Protein AF-A0AAV9KIU6-F1 (afdb_monomer_lite)

Radius of gyration: 28.23 Å; chains: 1; bounding box: 56×21×72 Å

Sequence (82 aa):
MTRCFTLRTPLNPERRFYRCLKPKIENCGFWRWEDSSPRNSFIEINLLKSKLEVAMLKMENLRESFNAVKIERDNLKKKWRI

pLDDT: mean 86.03, std 11.74, range [61.59, 98.62]

InterPro domains:
  IPR010666 Zinc finger, GRF-type [PF06839] (9-36)

Organism: NCBI:txid50273

Structure (mmCIF, N/CA/C/O backbone):
data_AF-A0AAV9KIU6-F1
#
_entry.id   AF-A0AAV9KIU6-F1
#
loop_
_atom_site.group_PDB
_atom_site.id
_atom_site.type_symbol
_atom_site.label_atom_id
_atom_site.label_alt_id
_atom_site.label_comp_id
_atom_site.label_asym_id
_atom_site.label_entity_id
_atom_site.label_seq_id
_atom_site.pdbx_PDB_ins_code
_atom_site.Cartn_x
_atom_site.Cartn_y
_atom_site.Cartn_z
_atom_site.occupancy
_atom_site.B_iso_or_equiv
_atom_site.auth_seq_id
_atom_site.auth_comp_id
_atom_site.auth_asym_id
_atom_site.auth_atom_id
_atom_site.pdbx_PDB_model_num
ATOM 1 N N . MET A 1 1 ? 28.953 3.402 -20.963 1.00 61.59 1 MET A N 1
ATOM 2 C CA . MET A 1 1 ? 27.799 4.272 -21.279 1.00 61.59 1 MET A CA 1
ATOM 3 C C . MET A 1 1 ? 26.593 3.406 -21.622 1.00 61.59 1 MET A C 1
ATOM 5 O O . MET A 1 1 ? 26.749 2.419 -22.336 1.00 61.59 1 MET A O 1
ATOM 9 N N . THR A 1 2 ? 25.423 3.759 -21.095 1.00 70.94 2 THR A N 1
ATOM 10 C CA . THR A 1 2 ? 24.148 3.042 -21.271 1.00 70.94 2 THR A CA 1
ATOM 11 C C . THR A 1 2 ? 23.181 3.964 -22.010 1.00 70.94 2 THR A C 1
ATOM 13 O O . THR A 1 2 ? 23.203 5.169 -21.771 1.00 70.94 2 THR A O 1
ATOM 16 N N . ARG A 1 3 ? 22.346 3.430 -22.907 1.00 78.25 3 ARG A N 1
ATOM 17 C CA . ARG A 1 3 ? 21.352 4.214 -23.663 1.00 78.25 3 ARG A CA 1
ATOM 18 C C . ARG A 1 3 ? 19.946 3.679 -23.410 1.00 78.25 3 ARG A C 1
ATOM 20 O O . ARG A 1 3 ? 19.781 2.477 -23.203 1.00 78.25 3 ARG A O 1
ATOM 27 N N . CYS A 1 4 ? 18.969 4.584 -23.412 1.00 80.88 4 CYS A N 1
ATOM 28 C CA . CYS A 1 4 ? 17.549 4.255 -23.334 1.00 80.88 4 CYS A CA 1
ATOM 29 C C . CYS A 1 4 ? 17.020 3.899 -24.733 1.00 80.88 4 CYS A C 1
ATOM 31 O O . CYS A 1 4 ? 17.293 4.603 -25.709 1.00 80.88 4 CYS A O 1
ATOM 33 N N . PHE A 1 5 ? 16.295 2.790 -24.819 1.00 82.00 5 PHE A N 1
ATOM 34 C CA . PHE A 1 5 ? 15.668 2.267 -26.026 1.00 82.00 5 PHE A CA 1
ATOM 35 C C . PHE A 1 5 ? 14.180 2.050 -25.767 1.00 82.00 5 PHE A C 1
ATOM 37 O O . PHE A 1 5 ? 13.779 1.733 -24.650 1.00 82.00 5 PHE A O 1
ATOM 44 N N . THR A 1 6 ? 13.370 2.176 -26.813 1.00 81.00 6 THR A N 1
ATOM 45 C CA . THR A 1 6 ? 11.920 1.965 -26.757 1.00 81.00 6 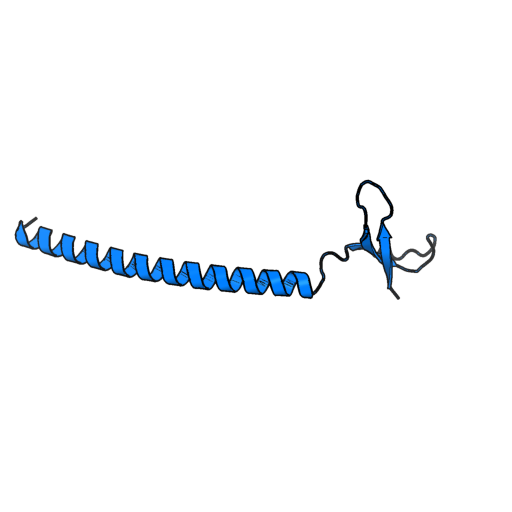THR A CA 1
ATOM 46 C C . THR A 1 6 ? 11.574 0.703 -27.531 1.00 81.00 6 THR A C 1
ATOM 48 O O . THR A 1 6 ? 11.999 0.544 -28.680 1.00 81.00 6 THR A O 1
ATOM 51 N N . LEU A 1 7 ? 10.832 -0.211 -26.908 1.00 78.25 7 LEU A N 1
ATOM 52 C CA . LEU A 1 7 ? 10.297 -1.373 -27.602 1.00 78.25 7 LEU A CA 1
ATOM 53 C C . LEU A 1 7 ? 9.193 -0.939 -28.562 1.00 78.25 7 LEU A C 1
ATOM 55 O O . LEU A 1 7 ? 8.258 -0.242 -28.187 1.00 78.25 7 LEU A O 1
ATOM 59 N N . ARG A 1 8 ? 9.313 -1.392 -29.810 1.00 75.94 8 ARG A N 1
ATOM 60 C CA . ARG A 1 8 ? 8.303 -1.215 -30.864 1.00 75.94 8 ARG A CA 1
ATOM 61 C C . ARG A 1 8 ? 7.523 -2.503 -31.132 1.00 75.94 8 ARG A C 1
ATOM 63 O O . ARG A 1 8 ? 6.898 -2.643 -32.176 1.00 75.94 8 ARG A O 1
ATOM 70 N N . THR A 1 9 ? 7.634 -3.488 -30.240 1.00 74.88 9 THR A N 1
ATOM 71 C CA . THR A 1 9 ? 6.959 -4.777 -30.400 1.00 74.88 9 THR A CA 1
ATOM 72 C C . THR A 1 9 ? 5.511 -4.679 -29.908 1.00 74.88 9 THR A C 1
ATOM 74 O O . THR A 1 9 ? 5.262 -3.994 -28.915 1.00 74.88 9 THR A O 1
ATOM 77 N N . PRO A 1 10 ? 4.556 -5.404 -30.523 1.00 71.88 10 PRO A N 1
ATOM 78 C CA . PRO A 1 10 ? 3.156 -5.401 -30.081 1.00 71.88 10 PRO A CA 1
ATOM 79 C C . PRO A 1 10 ? 2.955 -5.884 -28.636 1.00 71.88 10 PRO A C 1
ATOM 81 O O . PRO A 1 10 ? 1.979 -5.524 -27.993 1.00 71.88 10 PRO A O 1
ATOM 84 N N . LEU A 1 11 ? 3.882 -6.701 -28.122 1.00 72.88 11 LEU A N 1
ATOM 85 C CA . LEU A 1 11 ? 3.812 -7.313 -26.790 1.00 72.88 11 LEU A CA 1
ATOM 86 C C . LEU A 1 11 ? 4.261 -6.378 -25.650 1.00 72.88 11 LEU A C 1
ATOM 88 O O . LEU A 1 11 ? 4.022 -6.701 -24.493 1.00 72.88 11 LEU A O 1
ATOM 92 N N . ASN A 1 12 ? 4.919 -5.249 -25.945 1.00 68.56 12 ASN A N 1
ATOM 93 C CA . ASN A 1 12 ? 5.300 -4.219 -24.964 1.00 68.56 12 ASN A CA 1
ATOM 94 C C . ASN A 1 12 ? 5.411 -2.845 -25.663 1.00 68.56 12 ASN A C 1
ATOM 96 O O . ASN A 1 12 ? 6.521 -2.309 -25.773 1.00 68.56 12 ASN A O 1
ATOM 100 N N . PRO A 1 13 ? 4.303 -2.294 -26.188 1.00 69.44 13 PRO A N 1
ATOM 101 C CA . PRO A 1 13 ? 4.342 -1.058 -26.960 1.00 69.44 13 PRO A CA 1
ATOM 102 C C . PRO A 1 13 ? 4.824 0.102 -26.084 1.00 69.44 13 PRO A C 1
ATOM 104 O O . PRO A 1 13 ? 4.429 0.222 -24.926 1.00 69.44 13 PRO A O 1
ATOM 107 N N . GLU A 1 14 ? 5.712 0.933 -26.630 1.00 77.00 14 GLU A N 1
ATOM 108 C CA . GLU A 1 14 ? 6.259 2.146 -26.000 1.00 77.00 14 GLU A CA 1
ATOM 109 C C . GLU A 1 14 ? 7.039 1.946 -24.685 1.00 77.00 14 GLU A C 1
ATOM 111 O O . GLU A 1 14 ? 7.549 2.911 -24.107 1.00 77.00 14 GLU A O 1
ATOM 116 N N . ARG A 1 15 ? 7.220 0.705 -24.213 1.00 82.75 15 ARG A N 1
ATOM 117 C CA . ARG A 1 15 ? 7.973 0.435 -22.982 1.00 82.75 15 ARG A CA 1
ATOM 118 C C . ARG A 1 15 ? 9.460 0.687 -23.203 1.00 82.75 15 ARG A C 1
ATOM 120 O O . ARG A 1 15 ? 10.052 0.245 -24.194 1.00 82.75 15 ARG A O 1
ATOM 127 N N . ARG A 1 16 ? 10.082 1.394 -22.263 1.00 85.44 16 ARG A N 1
ATOM 128 C CA . ARG A 1 16 ? 11.485 1.804 -22.348 1.00 85.44 16 ARG A CA 1
ATOM 129 C C . ARG A 1 16 ? 12.387 0.919 -21.503 1.00 85.44 16 ARG A C 1
ATOM 131 O O . ARG A 1 16 ? 11.994 0.420 -20.452 1.00 85.44 16 ARG A O 1
ATOM 138 N N . PHE A 1 17 ? 13.610 0.716 -21.969 1.00 85.75 17 PHE A N 1
ATOM 139 C CA . PHE A 1 17 ? 14.621 -0.072 -21.278 1.00 85.75 17 PHE A CA 1
ATOM 140 C C . PHE A 1 17 ? 16.022 0.481 -21.535 1.00 85.75 17 PHE A C 1
ATOM 142 O O . PHE A 1 17 ? 16.305 1.120 -22.548 1.00 85.75 17 PHE A O 1
ATOM 149 N N . TYR A 1 18 ? 16.925 0.180 -20.618 1.00 86.38 18 TYR A N 1
ATOM 150 C CA . TYR A 1 18 ? 18.334 0.509 -20.679 1.00 86.38 18 TYR A CA 1
ATOM 151 C C . TYR A 1 18 ? 19.130 -0.738 -21.052 1.00 86.38 18 TYR A C 1
ATOM 153 O O . TYR A 1 18 ? 18.925 -1.796 -20.462 1.00 86.38 18 TYR A O 1
ATOM 161 N N . ARG A 1 19 ? 20.067 -0.625 -22.001 1.00 86.06 19 ARG A N 1
ATOM 162 C CA . ARG A 1 19 ? 21.030 -1.701 -22.309 1.00 86.06 19 ARG A CA 1
ATOM 163 C C . ARG A 1 19 ? 22.436 -1.177 -22.567 1.00 86.06 19 ARG A C 1
ATOM 165 O O . ARG A 1 19 ? 22.627 -0.002 -22.897 1.00 86.06 19 ARG A O 1
ATOM 172 N N . CYS A 1 20 ? 23.404 -2.085 -22.454 1.00 87.12 20 CYS A N 1
ATOM 173 C CA . CYS A 1 20 ? 24.791 -1.855 -22.851 1.00 87.12 20 CYS A CA 1
ATOM 174 C C . CYS A 1 20 ? 24.866 -1.374 -24.313 1.00 87.12 20 CYS A C 1
ATOM 176 O O . CYS A 1 20 ? 24.218 -1.951 -25.192 1.00 87.12 20 CYS A O 1
ATOM 178 N N . LEU A 1 21 ? 25.665 -0.330 -24.565 1.00 82.69 21 LEU A N 1
ATOM 179 C CA . LEU A 1 21 ? 25.930 0.192 -25.913 1.00 82.69 21 LEU A CA 1
ATOM 180 C C . LEU A 1 21 ? 26.948 -0.638 -26.702 1.00 82.69 21 LEU A C 1
ATOM 182 O O . LEU A 1 21 ? 27.064 -0.456 -27.912 1.00 82.69 21 LEU A O 1
ATOM 186 N N . LYS A 1 22 ? 27.699 -1.518 -26.028 1.00 83.06 22 LYS A N 1
ATOM 187 C CA . LYS A 1 22 ? 28.739 -2.315 -26.677 1.00 83.06 22 LYS A CA 1
ATOM 188 C C . LYS A 1 22 ? 28.145 -3.243 -27.755 1.00 83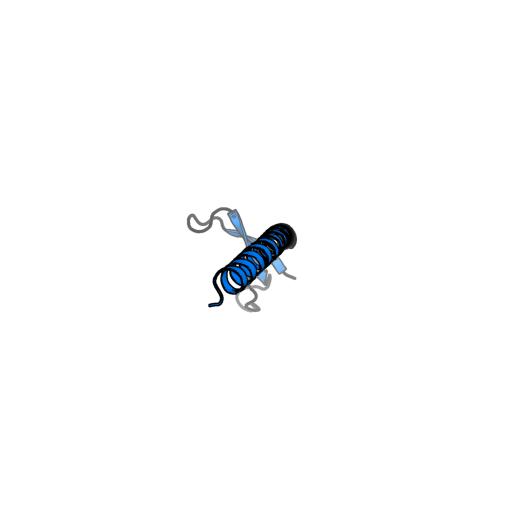.06 22 LYS A C 1
ATOM 190 O O . LYS A 1 22 ? 27.020 -3.729 -27.578 1.00 83.06 22 LYS A O 1
ATOM 195 N N . PRO A 1 23 ? 28.881 -3.500 -28.855 1.00 77.75 23 PRO A N 1
ATOM 196 C CA . PRO A 1 23 ? 28.465 -4.436 -29.898 1.00 77.75 23 PRO A CA 1
ATOM 197 C C . PRO A 1 23 ? 28.160 -5.823 -29.325 1.00 77.75 23 PRO A C 1
ATOM 199 O O . PRO A 1 23 ? 28.671 -6.182 -28.269 1.00 77.75 23 PRO A O 1
ATOM 202 N N . LYS A 1 24 ? 27.364 -6.637 -30.034 1.00 69.94 24 LYS A N 1
ATOM 203 C CA . LYS A 1 24 ? 26.955 -7.978 -29.559 1.00 69.94 24 LYS A CA 1
ATOM 204 C C . LYS A 1 24 ? 28.136 -8.871 -29.146 1.00 69.94 24 LYS A C 1
ATOM 206 O O . LYS A 1 24 ? 27.985 -9.639 -28.207 1.00 69.94 24 LYS A O 1
ATOM 211 N N . ILE A 1 25 ? 29.276 -8.728 -29.822 1.00 75.12 25 ILE A N 1
ATOM 212 C CA . ILE A 1 25 ? 30.509 -9.496 -29.588 1.00 75.12 25 ILE A CA 1
ATOM 213 C C . ILE A 1 25 ? 31.166 -9.123 -28.243 1.00 75.12 25 ILE A C 1
ATOM 215 O O . ILE A 1 25 ? 31.767 -9.972 -27.600 1.00 75.12 25 ILE A O 1
ATOM 219 N N . GLU A 1 26 ? 30.977 -7.888 -27.770 1.00 77.56 26 GLU A N 1
ATOM 220 C CA . GLU A 1 26 ? 31.520 -7.367 -26.503 1.00 77.56 26 GLU A CA 1
ATOM 221 C C . GLU A 1 26 ? 30.407 -6.969 -25.518 1.00 77.56 26 GLU A C 1
ATOM 223 O O . GLU A 1 26 ? 30.567 -6.074 -24.677 1.00 77.56 26 GLU A O 1
ATOM 228 N N . ASN A 1 27 ? 29.222 -7.562 -25.663 1.00 72.31 27 ASN A N 1
ATOM 229 C CA . ASN A 1 27 ? 28.062 -7.149 -24.893 1.00 72.31 27 ASN A CA 1
ATOM 230 C C . ASN A 1 27 ? 28.278 -7.460 -23.407 1.00 72.31 27 ASN A C 1
ATOM 232 O O . ASN A 1 27 ? 28.455 -8.609 -23.021 1.00 72.31 27 ASN A O 1
ATOM 236 N N . CYS A 1 28 ? 28.184 -6.437 -22.559 1.00 83.00 28 CYS A N 1
ATOM 237 C CA . CYS A 1 28 ? 28.397 -6.564 -21.120 1.00 83.00 28 CYS A CA 1
ATOM 238 C C . CYS A 1 28 ? 27.221 -7.209 -20.357 1.00 83.00 28 CYS A C 1
ATOM 240 O O . CYS A 1 28 ? 27.216 -7.217 -19.132 1.00 83.00 28 CYS A O 1
ATOM 242 N N . GLY A 1 29 ? 26.184 -7.685 -21.058 1.00 82.00 29 GLY A N 1
ATOM 243 C CA . GLY A 1 29 ? 25.019 -8.353 -20.462 1.00 82.00 29 GLY A CA 1
ATOM 244 C C . GLY A 1 29 ? 24.046 -7.431 -19.712 1.00 82.00 29 GLY A C 1
ATOM 245 O O . GLY A 1 29 ? 22.971 -7.872 -19.322 1.00 82.00 29 GLY A O 1
ATOM 246 N N . PHE A 1 30 ? 24.374 -6.146 -19.538 1.00 83.88 30 PHE A N 1
ATOM 247 C CA . PHE A 1 30 ? 23.525 -5.196 -18.821 1.00 83.88 30 PHE A CA 1
ATOM 248 C C . PHE A 1 30 ? 22.216 -4.900 -19.567 1.00 83.88 30 PHE A C 1
ATOM 250 O O . PHE A 1 30 ? 22.234 -4.412 -20.707 1.00 83.88 30 PHE A O 1
ATOM 257 N N . TRP A 1 31 ? 21.094 -5.108 -18.875 1.00 85.38 31 TRP A N 1
ATOM 258 C CA . TRP A 1 31 ? 19.750 -4.753 -19.319 1.00 85.38 31 TRP A CA 1
ATOM 259 C C . TRP A 1 31 ? 18.826 -4.474 -18.117 1.00 85.38 31 TRP A C 1
ATOM 261 O O . TRP A 1 31 ? 18.883 -5.192 -17.119 1.00 85.38 31 TRP A O 1
ATOM 271 N N . ARG A 1 32 ? 17.982 -3.434 -18.191 1.00 85.19 32 ARG A N 1
ATOM 272 C CA . ARG A 1 32 ? 16.975 -3.098 -17.163 1.00 85.19 32 ARG A CA 1
ATOM 273 C C . ARG A 1 32 ? 15.797 -2.342 -17.779 1.00 85.19 32 ARG A C 1
ATOM 275 O O . ARG A 1 32 ? 16.013 -1.471 -18.615 1.00 85.19 32 ARG A O 1
ATOM 282 N N . TRP A 1 33 ? 14.576 -2.598 -17.326 1.00 85.50 33 TRP A N 1
ATOM 283 C CA . TRP A 1 33 ? 13.419 -1.757 -17.648 1.00 85.50 33 TRP A CA 1
ATOM 284 C C . TRP A 1 33 ? 13.541 -0.327 -17.093 1.00 85.50 33 TRP A C 1
ATOM 286 O O . TRP A 1 33 ? 14.146 -0.110 -16.046 1.00 85.50 33 TRP A O 1
ATOM 296 N N . GLU A 1 34 ? 12.946 0.654 -17.778 1.00 79.56 34 GLU A N 1
ATOM 297 C CA . GLU A 1 34 ? 12.841 2.041 -17.291 1.00 79.56 34 GLU A CA 1
ATOM 298 C C . GLU A 1 34 ? 11.743 2.223 -16.225 1.00 79.56 34 GLU A C 1
ATOM 300 O O . GLU A 1 34 ? 11.687 3.263 -15.574 1.00 79.56 34 GLU A O 1
ATOM 305 N N . ASP A 1 35 ? 10.909 1.209 -15.980 1.00 71.69 35 ASP A N 1
ATOM 306 C CA . ASP A 1 35 ? 9.763 1.290 -15.060 1.00 71.69 35 ASP A CA 1
ATOM 307 C C . ASP A 1 35 ? 10.140 1.766 -13.641 1.00 71.69 35 ASP A C 1
ATOM 309 O O . ASP A 1 35 ? 9.327 2.381 -12.948 1.00 71.69 35 ASP A O 1
ATOM 313 N N . SER A 1 36 ? 11.399 1.562 -13.235 1.00 61.59 36 SER A N 1
ATOM 314 C CA . SER A 1 36 ? 11.992 2.060 -11.990 1.00 61.59 36 SER A CA 1
ATOM 315 C C . SER A 1 36 ? 12.368 3.550 -12.052 1.00 61.59 36 SER A C 1
ATOM 317 O O . SER A 1 36 ? 13.488 3.925 -11.690 1.00 61.59 36 SER A O 1
ATO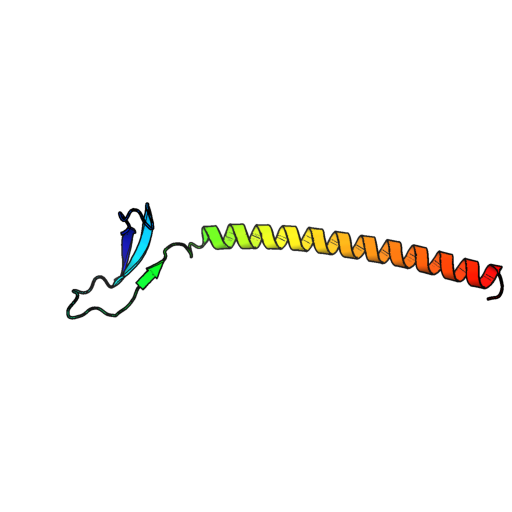M 319 N N . SER A 1 37 ? 11.483 4.416 -12.554 1.00 62.94 37 SER A N 1
ATOM 320 C CA . SER A 1 37 ? 11.747 5.855 -12.521 1.00 62.94 37 SER A CA 1
ATOM 321 C C . SER A 1 37 ? 11.571 6.391 -11.088 1.00 62.94 37 SER A C 1
ATOM 323 O O . SER A 1 37 ? 10.598 6.029 -10.419 1.00 62.94 37 SER A O 1
ATOM 325 N N . PRO A 1 38 ? 12.445 7.298 -10.607 1.00 62.62 38 PRO A N 1
ATOM 326 C CA . PRO A 1 38 ? 12.323 7.892 -9.272 1.00 62.62 38 PRO A CA 1
ATOM 327 C C . PRO A 1 38 ? 10.970 8.579 -9.016 1.00 62.62 38 PRO A C 1
ATOM 329 O O . PRO A 1 38 ? 10.524 8.689 -7.874 1.00 62.62 38 PRO A O 1
ATOM 332 N N . ARG A 1 39 ? 10.295 9.035 -10.083 1.00 63.78 39 ARG A N 1
ATOM 333 C CA . ARG A 1 39 ? 8.966 9.656 -9.996 1.00 63.78 39 ARG A CA 1
ATOM 334 C C . ARG A 1 39 ? 7.890 8.637 -9.633 1.00 63.78 39 ARG A C 1
ATOM 336 O O . ARG A 1 39 ? 7.060 8.935 -8.780 1.00 63.78 39 ARG A O 1
ATOM 343 N N . ASN A 1 40 ? 7.945 7.440 -10.220 1.00 66.25 40 ASN A N 1
ATOM 344 C CA . ASN A 1 40 ? 7.003 6.362 -9.911 1.00 66.25 40 ASN A CA 1
ATOM 345 C C . ASN A 1 40 ? 7.158 5.926 -8.451 1.00 66.25 40 ASN A C 1
ATOM 347 O O . ASN A 1 40 ? 6.167 5.847 -7.730 1.00 66.25 40 ASN A O 1
ATOM 351 N N . SER A 1 41 ? 8.402 5.780 -7.980 1.00 74.81 41 SER A N 1
ATOM 352 C CA . SER A 1 41 ? 8.665 5.468 -6.573 1.00 74.81 41 SER A CA 1
ATOM 353 C C . SER A 1 41 ? 8.217 6.580 -5.623 1.00 74.81 41 SER A C 1
ATOM 355 O O . SER A 1 41 ? 7.726 6.290 -4.541 1.00 74.81 41 SER A O 1
ATOM 357 N N . PHE A 1 42 ? 8.341 7.858 -5.999 1.00 79.12 42 PHE A N 1
ATOM 358 C CA . PHE A 1 42 ? 7.920 8.968 -5.137 1.00 79.12 42 PHE A CA 1
ATOM 359 C C . PHE A 1 42 ? 6.398 9.021 -4.950 1.00 79.12 42 PHE A C 1
ATOM 361 O O . PHE A 1 42 ? 5.918 9.201 -3.831 1.00 79.12 42 PHE A O 1
ATOM 368 N N . ILE A 1 43 ? 5.636 8.826 -6.031 1.00 86.62 43 ILE A N 1
ATOM 369 C CA . ILE A 1 43 ? 4.167 8.772 -5.979 1.00 86.62 43 ILE A CA 1
ATOM 370 C C . ILE A 1 43 ? 3.714 7.584 -5.126 1.00 86.62 43 ILE A C 1
ATOM 372 O O . ILE A 1 43 ? 2.849 7.741 -4.264 1.00 86.62 43 ILE A O 1
ATOM 376 N N . GLU A 1 44 ? 4.329 6.417 -5.322 1.00 87.88 44 GLU A N 1
ATOM 377 C CA . GLU A 1 44 ? 4.024 5.213 -4.551 1.00 87.88 44 GLU A CA 1
ATOM 378 C C . GLU A 1 44 ? 4.341 5.393 -3.060 1.00 87.88 44 GLU A C 1
ATOM 380 O O . GLU A 1 44 ? 3.504 5.084 -2.212 1.00 87.88 44 GLU A O 1
ATOM 385 N N . ILE A 1 45 ? 5.490 5.990 -2.727 1.00 92.62 45 ILE A N 1
ATOM 386 C CA . ILE A 1 45 ? 5.868 6.311 -1.344 1.00 92.62 45 ILE A CA 1
ATOM 387 C C . ILE A 1 45 ? 4.844 7.246 -0.697 1.00 92.62 45 ILE A C 1
ATOM 389 O O . ILE A 1 45 ? 4.431 7.002 0.435 1.00 92.62 45 ILE A O 1
ATOM 393 N N . ASN A 1 46 ? 4.418 8.305 -1.387 1.00 94.00 46 ASN A N 1
ATOM 394 C CA . ASN A 1 46 ? 3.446 9.244 -0.825 1.00 94.00 46 ASN A CA 1
ATOM 395 C C . ASN A 1 46 ? 2.079 8.590 -0.623 1.00 94.00 46 ASN A C 1
ATOM 397 O O . ASN A 1 46 ? 1.468 8.768 0.427 1.00 94.00 46 ASN A O 1
ATOM 401 N N . LEU A 1 47 ? 1.631 7.774 -1.579 1.00 95.00 47 LEU A N 1
ATOM 402 C CA . LEU A 1 47 ? 0.387 7.022 -1.443 1.00 95.00 47 LEU A CA 1
ATOM 403 C C . LEU A 1 47 ? 0.436 6.062 -0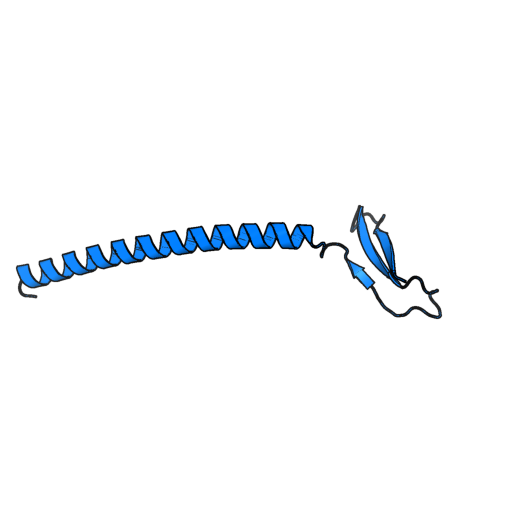.249 1.00 95.00 47 LEU A C 1
ATOM 405 O O . LEU A 1 47 ? -0.531 5.963 0.508 1.00 95.00 47 LEU A O 1
ATOM 409 N N . LEU A 1 48 ? 1.552 5.352 -0.076 1.00 96.62 48 LEU A N 1
ATOM 410 C CA . LEU A 1 48 ? 1.749 4.447 1.054 1.00 96.62 48 LEU A CA 1
ATOM 411 C C . LEU A 1 48 ? 1.772 5.204 2.385 1.00 96.62 48 LEU A C 1
ATOM 413 O O . LEU A 1 48 ? 1.149 4.743 3.338 1.00 96.62 48 LEU A O 1
ATOM 417 N N . LYS A 1 49 ? 2.406 6.382 2.443 1.00 97.94 49 LYS A N 1
ATOM 418 C CA . LYS A 1 49 ? 2.384 7.253 3.629 1.00 97.94 49 LYS A CA 1
ATOM 419 C C . LYS A 1 49 ? 0.966 7.685 3.996 1.00 97.94 49 LYS A C 1
ATOM 421 O O . LYS A 1 49 ? 0.553 7.465 5.128 1.00 97.94 49 LYS A O 1
ATOM 42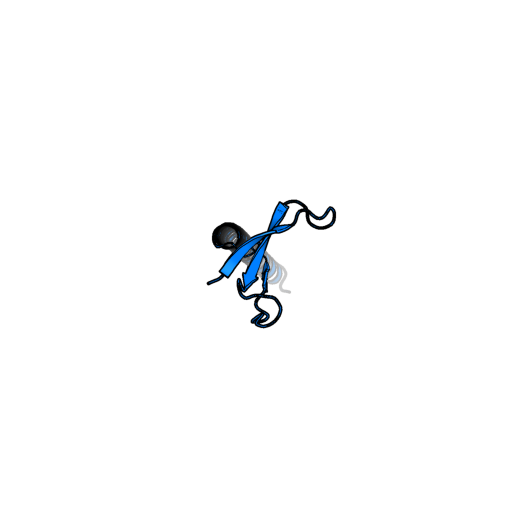6 N N . SER A 1 50 ? 0.185 8.192 3.041 1.00 97.81 50 SER A N 1
ATOM 427 C CA . SER A 1 50 ? -1.201 8.599 3.313 1.00 97.81 50 SER A CA 1
ATOM 428 C C . SER A 1 50 ? -2.076 7.423 3.758 1.00 97.81 50 SER A C 1
ATOM 430 O O . SER A 1 50 ? -2.889 7.556 4.668 1.00 97.81 50 SER A O 1
ATOM 432 N N . LYS A 1 51 ? -1.895 6.235 3.162 1.00 98.25 51 LYS A N 1
ATOM 433 C CA . LYS A 1 51 ? -2.600 5.019 3.604 1.00 98.25 51 LYS A CA 1
ATOM 434 C C . LYS A 1 51 ? -2.214 4.614 5.025 1.00 98.25 51 LYS A C 1
ATOM 436 O O . LYS A 1 51 ? -3.082 4.182 5.781 1.00 98.25 51 LYS A O 1
ATOM 441 N N . LEU A 1 52 ? -0.936 4.748 5.377 1.00 98.44 52 LEU A N 1
ATOM 442 C CA . LEU A 1 52 ? -0.440 4.456 6.717 1.00 98.44 52 LEU A CA 1
ATOM 443 C C . LEU A 1 52 ? -1.052 5.408 7.751 1.00 98.44 52 LEU A C 1
ATOM 445 O O . LEU A 1 52 ? -1.567 4.938 8.760 1.00 98.44 52 LEU A O 1
ATOM 449 N N . GLU A 1 53 ? -1.075 6.710 7.474 1.00 98.44 53 GLU A N 1
ATOM 450 C CA . GLU A 1 53 ? -1.689 7.718 8.351 1.00 98.44 53 GLU A CA 1
ATOM 451 C C . GLU A 1 53 ? -3.175 7.422 8.602 1.00 98.44 53 GLU A C 1
ATOM 453 O O . GLU A 1 53 ? -3.625 7.384 9.748 1.00 98.44 53 GLU A O 1
ATOM 458 N N . VAL A 1 54 ? -3.933 7.111 7.545 1.00 98.50 54 VAL A N 1
ATOM 459 C CA . VAL A 1 54 ? -5.353 6.737 7.665 1.00 98.50 54 VAL A CA 1
ATOM 460 C C . VAL A 1 54 ? -5.532 5.453 8.482 1.00 98.50 54 VAL A C 1
ATOM 462 O O . VAL A 1 54 ? -6.436 5.369 9.318 1.00 98.50 54 VAL A O 1
ATOM 465 N N . ALA A 1 55 ? -4.682 4.445 8.268 1.00 98.56 55 ALA A N 1
ATOM 466 C CA . ALA A 1 55 ? -4.737 3.197 9.025 1.00 98.56 55 ALA A CA 1
ATOM 467 C C . ALA A 1 55 ? -4.433 3.417 10.515 1.00 98.56 55 ALA A C 1
ATOM 469 O O . ALA A 1 55 ? -5.113 2.842 11.367 1.00 98.56 55 ALA A O 1
ATOM 470 N N . MET A 1 56 ? -3.465 4.281 10.832 1.00 98.50 56 MET A N 1
ATOM 471 C CA . MET A 1 56 ? -3.121 4.646 12.206 1.00 98.50 56 MET A CA 1
ATOM 472 C C . MET A 1 56 ? -4.280 5.354 12.911 1.00 98.50 56 MET A C 1
ATOM 474 O O . MET A 1 56 ? -4.656 4.943 14.008 1.00 98.50 56 MET A O 1
ATOM 478 N N . LEU A 1 57 ? -4.913 6.335 12.258 1.00 98.44 57 LEU A N 1
ATOM 479 C CA . LEU A 1 57 ? -6.091 7.023 12.801 1.00 98.44 57 LEU A CA 1
ATOM 480 C C . LEU A 1 57 ? -7.247 6.050 13.068 1.00 98.44 57 LEU A C 1
ATOM 482 O O . LEU A 1 57 ? -7.893 6.101 14.115 1.00 98.44 57 LEU A O 1
ATOM 486 N N . LYS A 1 58 ? -7.492 5.112 12.145 1.00 98.62 58 LYS A N 1
ATOM 487 C CA . LYS A 1 58 ? -8.532 4.090 12.322 1.00 98.62 58 LYS A CA 1
ATOM 488 C C . LYS A 1 58 ? -8.227 3.163 13.500 1.00 98.62 58 LYS A C 1
ATOM 490 O O . LYS A 1 58 ? -9.135 2.804 14.245 1.00 98.62 58 LYS A O 1
ATOM 495 N N . MET A 1 59 ? -6.967 2.775 13.673 1.00 98.50 59 MET A N 1
ATOM 496 C CA . MET A 1 59 ? -6.533 1.926 14.781 1.00 98.50 59 MET A CA 1
ATOM 497 C C . MET A 1 59 ? -6.679 2.633 16.133 1.00 98.50 59 MET A C 1
ATOM 499 O O . MET A 1 59 ? -7.106 2.009 17.104 1.00 98.50 59 MET A O 1
ATOM 503 N N . GLU A 1 60 ? -6.377 3.928 16.195 1.00 98.50 60 GLU A N 1
ATOM 504 C CA . GLU A 1 60 ? -6.557 4.741 17.398 1.00 98.50 60 GLU A CA 1
ATOM 505 C C . GLU A 1 60 ? -8.034 4.888 17.782 1.00 98.50 60 GLU A C 1
ATOM 507 O O . GLU A 1 60 ? -8.400 4.592 18.918 1.00 98.50 60 GLU A O 1
ATOM 512 N N . ASN A 1 61 ? -8.900 5.206 16.820 1.00 98.38 61 ASN A N 1
ATOM 513 C CA . ASN A 1 61 ? -10.345 5.278 17.050 1.00 98.38 61 ASN A CA 1
ATOM 514 C C . ASN A 1 61 ? -10.915 3.931 17.547 1.00 98.38 61 ASN A C 1
ATOM 516 O O . ASN A 1 61 ? -11.670 3.869 18.521 1.00 98.38 61 ASN A O 1
ATOM 520 N N . LEU A 1 62 ? -10.496 2.818 16.933 1.00 98.62 62 LEU A N 1
ATOM 521 C CA . LEU A 1 62 ? -10.895 1.482 17.385 1.00 98.62 62 LEU A CA 1
ATOM 522 C C . LEU A 1 62 ? -10.409 1.183 18.808 1.00 98.62 62 LEU A C 1
ATOM 524 O O . LEU A 1 62 ? -11.145 0.577 19.588 1.00 98.62 62 LEU A O 1
ATOM 528 N N . ARG A 1 63 ? -9.196 1.618 19.167 1.00 98.50 63 ARG A N 1
ATOM 529 C CA . ARG A 1 63 ? -8.648 1.468 20.522 1.00 98.50 63 ARG A CA 1
ATOM 530 C C . ARG A 1 63 ? -9.494 2.219 21.550 1.00 98.50 63 ARG A C 1
ATOM 532 O O . ARG A 1 63 ? -9.788 1.669 22.609 1.00 98.50 63 ARG A O 1
ATOM 539 N N . GLU A 1 64 ? -9.899 3.447 21.245 1.00 98.38 64 GLU A N 1
ATOM 540 C CA . GLU A 1 64 ? -10.773 4.244 22.115 1.00 98.38 64 GLU A CA 1
ATOM 541 C C . GLU A 1 64 ? -12.150 3.599 22.275 1.00 98.38 64 GLU A C 1
ATOM 543 O O . GLU A 1 64 ? -12.615 3.404 23.400 1.00 98.38 64 GLU A O 1
ATOM 548 N N . SER A 1 65 ? -12.749 3.169 21.164 1.00 98.31 65 SER A N 1
ATOM 549 C CA . SER A 1 65 ? -14.034 2.464 21.158 1.00 98.31 65 SER A CA 1
ATOM 550 C C . SER A 1 65 ? -13.977 1.178 21.991 1.00 98.31 65 SER A C 1
ATOM 552 O O . SER A 1 65 ? -14.864 0.906 22.799 1.00 98.31 65 SER A O 1
ATOM 554 N N . PHE A 1 66 ? -12.898 0.401 21.859 1.00 98.56 66 PHE A N 1
ATOM 555 C CA . PHE A 1 66 ? -12.677 -0.803 22.657 1.00 98.56 66 PHE A CA 1
ATOM 556 C C . PHE A 1 66 ? -12.562 -0.494 24.154 1.00 98.56 66 PHE A C 1
ATOM 558 O O . PHE A 1 66 ? -13.146 -1.198 24.980 1.00 98.56 66 PHE A O 1
ATOM 565 N N . ASN A 1 67 ? -11.834 0.564 24.516 1.00 98.50 67 ASN A N 1
ATOM 566 C CA . ASN A 1 67 ? -11.703 0.987 25.907 1.00 98.50 67 ASN A CA 1
ATOM 567 C C . ASN A 1 67 ? -13.052 1.415 26.500 1.00 98.50 67 ASN A C 1
ATOM 569 O O . ASN A 1 67 ? -13.355 1.034 27.631 1.00 98.50 67 ASN A O 1
ATOM 573 N N . ALA A 1 68 ? -13.881 2.133 25.739 1.00 98.44 68 ALA A N 1
ATOM 574 C CA . ALA A 1 68 ? -15.226 2.511 26.166 1.00 98.44 68 ALA A CA 1
ATOM 575 C C . ALA A 1 68 ? -16.098 1.275 26.449 1.00 98.44 68 ALA A C 1
ATOM 577 O O . ALA A 1 68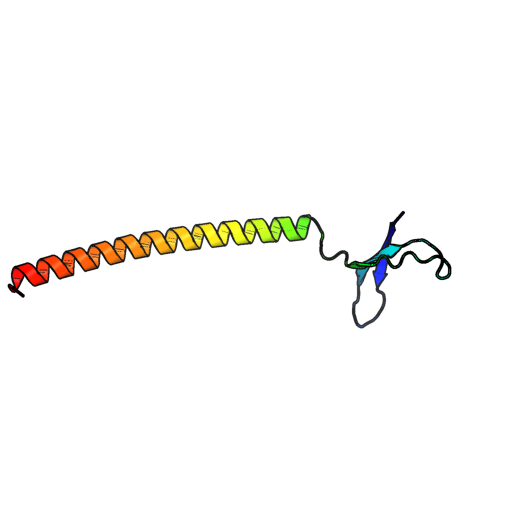 ? -16.656 1.147 27.541 1.00 98.44 68 ALA A O 1
ATOM 578 N N . VAL A 1 69 ? -16.123 0.309 25.524 1.00 98.31 69 VAL A N 1
ATOM 579 C CA . VAL A 1 69 ? -16.859 -0.958 25.698 1.00 98.31 69 VAL A CA 1
ATOM 580 C C . VAL A 1 69 ? -16.326 -1.757 26.891 1.00 98.31 69 VAL A C 1
ATOM 582 O O . VAL A 1 69 ? -17.092 -2.362 27.642 1.00 98.31 69 VAL A O 1
ATOM 585 N N . LYS A 1 70 ? -15.007 -1.754 27.111 1.00 98.31 70 LYS A N 1
ATOM 586 C CA . LYS A 1 70 ? -14.384 -2.411 28.266 1.00 98.31 70 LYS A CA 1
ATOM 587 C C . LYS A 1 70 ? -14.870 -1.807 29.586 1.00 98.31 70 LYS A C 1
ATOM 589 O O . LYS A 1 70 ? -15.225 -2.567 30.486 1.00 98.31 70 LYS A O 1
ATOM 594 N N . ILE A 1 71 ? -14.920 -0.478 29.680 1.00 98.25 71 ILE A N 1
ATOM 595 C CA . ILE A 1 71 ? -15.418 0.240 30.861 1.00 98.25 71 ILE A CA 1
ATOM 596 C C . ILE A 1 71 ? -16.892 -0.087 31.105 1.00 98.25 71 ILE A C 1
ATOM 598 O O . ILE A 1 71 ? -17.268 -0.414 32.230 1.00 98.25 71 ILE A O 1
ATOM 602 N N . GLU A 1 72 ? -17.724 -0.042 30.063 1.00 97.62 72 GLU A N 1
ATOM 603 C CA . GLU A 1 72 ? -19.148 -0.365 30.177 1.00 97.62 72 GLU A CA 1
ATOM 604 C C . GLU A 1 72 ? -19.356 -1.796 30.683 1.00 97.62 72 GLU A C 1
ATOM 606 O O . GLU A 1 72 ? -20.086 -2.022 31.652 1.00 97.62 72 GLU A O 1
ATOM 611 N N . ARG A 1 73 ? -18.631 -2.758 30.105 1.00 97.25 73 ARG A N 1
ATOM 612 C CA . ARG A 1 73 ? -18.635 -4.152 30.554 1.00 97.25 73 ARG A CA 1
ATOM 613 C C . ARG A 1 73 ? -18.235 -4.283 32.024 1.00 97.25 73 ARG A C 1
ATOM 615 O O . ARG A 1 73 ? -18.878 -5.033 32.755 1.00 97.25 73 ARG A O 1
ATOM 622 N N . ASP A 1 74 ? -17.196 -3.581 32.471 1.00 97.25 74 ASP A N 1
ATOM 623 C CA . ASP A 1 74 ? -16.738 -3.640 33.865 1.00 97.25 74 ASP A CA 1
ATOM 624 C C . ASP A 1 74 ? -17.761 -3.020 34.829 1.00 97.25 74 ASP A C 1
ATOM 626 O O . ASP A 1 74 ? -17.990 -3.546 35.921 1.00 97.25 74 ASP A O 1
ATOM 630 N N . ASN A 1 75 ? -18.432 -1.946 34.414 1.00 96.69 75 ASN A N 1
ATOM 631 C CA . ASN A 1 75 ? -19.511 -1.331 35.183 1.00 96.69 75 ASN A CA 1
ATOM 632 C C . ASN A 1 75 ? -20.729 -2.253 35.296 1.00 96.69 75 ASN A C 1
ATOM 634 O O . ASN A 1 75 ? -21.303 -2.375 36.379 1.00 96.69 75 ASN A O 1
ATOM 638 N N . LEU A 1 76 ? -21.101 -2.942 34.213 1.00 96.88 76 LEU A N 1
ATOM 639 C CA . LEU A 1 76 ? -22.178 -3.931 34.229 1.00 96.88 76 LEU A CA 1
ATOM 640 C C . LEU A 1 76 ? -21.836 -5.105 35.151 1.00 96.88 76 LEU A C 1
ATOM 642 O O . LEU A 1 76 ? -22.649 -5.448 36.004 1.00 96.88 76 LEU A O 1
ATOM 646 N N . LYS A 1 77 ? -20.623 -5.662 35.059 1.00 96.38 77 LYS A N 1
ATOM 647 C CA . LYS A 1 77 ? -20.152 -6.721 35.969 1.00 96.38 77 LYS A CA 1
ATOM 648 C C . LYS A 1 77 ? -20.288 -6.326 37.439 1.00 96.38 77 LYS A C 1
ATOM 650 O O . LYS A 1 77 ? -20.905 -7.042 38.224 1.00 96.38 77 LYS A O 1
ATOM 655 N N . LYS A 1 78 ? -19.827 -5.121 37.796 1.00 96.00 78 LYS A N 1
ATOM 656 C CA . LYS A 1 78 ? -19.987 -4.568 39.152 1.00 96.00 78 LYS A CA 1
ATOM 657 C C . LYS A 1 78 ? -21.455 -4.419 39.552 1.00 96.00 78 LYS A C 1
ATOM 659 O O . LYS A 1 78 ? -21.820 -4.822 40.654 1.00 96.00 78 LYS A O 1
ATOM 664 N N . LYS A 1 79 ? -22.292 -3.855 38.671 1.00 96.00 79 LYS A N 1
ATOM 665 C CA . LYS A 1 79 ? -23.727 -3.639 38.923 1.00 96.00 79 LYS A CA 1
ATOM 666 C C . LYS A 1 79 ? -24.450 -4.949 39.221 1.00 96.00 79 LYS A C 1
ATOM 668 O O . LYS A 1 79 ? -25.275 -4.997 40.128 1.00 96.00 79 LYS A O 1
ATOM 673 N N . TRP A 1 80 ? -24.124 -5.995 38.472 1.00 94.81 80 TRP A N 1
ATOM 674 C CA . TRP A 1 80 ? -24.768 -7.299 38.582 1.00 94.81 80 TRP A CA 1
ATOM 675 C C . TRP A 1 80 ? -24.043 -8.263 39.541 1.00 94.81 80 TRP A C 1
ATOM 677 O O . TRP A 1 80 ? -24.511 -9.382 39.717 1.00 94.81 80 TRP A O 1
ATOM 687 N N . ARG A 1 81 ? -22.951 -7.827 40.196 1.00 81.94 81 ARG A N 1
ATOM 688 C CA . ARG A 1 81 ? -22.089 -8.639 41.085 1.00 81.94 81 ARG A CA 1
ATOM 689 C C . ARG A 1 81 ? -21.664 -9.980 40.455 1.00 81.94 81 ARG A C 1
ATOM 691 O O . ARG A 1 81 ? -21.683 -11.006 41.133 1.00 81.94 81 ARG A O 1
ATOM 698 N N . ILE A 1 82 ? -21.288 -9.953 39.173 1.00 65.06 82 ILE A N 1
ATOM 699 C CA . ILE A 1 82 ? -20.755 -11.093 38.398 1.00 65.06 82 ILE A CA 1
ATOM 700 C C . ILE A 1 82 ? -19.300 -10.837 38.011 1.00 65.06 82 ILE A C 1
ATOM 702 O O . ILE A 1 82 ? -18.976 -9.669 37.688 1.00 65.06 82 ILE A O 1
#

Secondary structure (DSSP, 8-state):
-EEEEE--STTSTT-EEEEE-S-GGG----EEETT--HHHHHHHHHHHHHHHHHHHHHHHHHHHHHHHHHHHHHHHHHHHT-

Foldseek 3Di:
DKDKDADCDPVHHRWIKIADPDPPVPGPPDIDTPCPDVVNVVVVVVVVVVVVVVVVVVVVVVVVVVVVVVVVVVVVCVVVVD